Protein AF-A0AA96Z9N8-F1 (afdb_monomer_lite)

Structure (mmCIF, N/CA/C/O backbone):
data_AF-A0AA96Z9N8-F1
#
_entry.id   AF-A0AA96Z9N8-F1
#
loop_
_atom_site.group_PDB
_atom_site.id
_atom_site.type_symbol
_atom_site.label_atom_id
_atom_site.label_alt_id
_atom_site.label_comp_id
_atom_site.label_asym_id
_atom_site.label_entity_id
_atom_site.label_seq_id
_atom_site.pdbx_PDB_ins_code
_atom_site.Cartn_x
_atom_site.Cartn_y
_atom_site.Cartn_z
_atom_site.occupancy
_atom_site.B_iso_or_equiv
_atom_site.auth_seq_id
_atom_site.auth_comp_id
_atom_site.auth_asym_id
_atom_site.auth_atom_id
_atom_site.pdbx_PDB_model_num
ATOM 1 N N . MET A 1 1 ? -7.890 -14.725 8.218 1.00 63.38 1 MET A N 1
ATOM 2 C CA . MET A 1 1 ? -8.027 -13.890 7.006 1.00 63.38 1 MET A CA 1
ATOM 3 C C . MET A 1 1 ? -6.689 -13.925 6.298 1.00 63.38 1 MET A C 1
ATOM 5 O O . MET A 1 1 ? -5.690 -13.870 6.999 1.00 63.38 1 MET A O 1
ATOM 9 N N . ALA A 1 2 ? -6.680 -14.087 4.974 1.00 78.06 2 ALA A N 1
ATOM 10 C CA . ALA A 1 2 ? -5.456 -13.968 4.180 1.00 78.06 2 ALA A CA 1
ATOM 11 C C . ALA A 1 2 ? -4.957 -12.518 4.232 1.00 78.06 2 ALA A C 1
ATOM 13 O O . ALA A 1 2 ? -5.780 -11.595 4.175 1.00 78.06 2 ALA A O 1
ATOM 14 N N . THR A 1 3 ? -3.648 -12.325 4.358 1.00 85.06 3 THR A N 1
ATOM 15 C CA . THR A 1 3 ? -3.051 -10.984 4.379 1.00 85.06 3 THR A CA 1
ATOM 16 C C . THR A 1 3 ? -2.916 -10.497 2.942 1.00 85.06 3 THR A C 1
ATOM 18 O O . THR A 1 3 ? -2.494 -11.256 2.072 1.00 85.06 3 THR A O 1
ATOM 21 N N . LYS A 1 4 ? -3.300 -9.246 2.671 1.00 92.56 4 LYS A N 1
ATOM 22 C CA . LYS A 1 4 ? -3.290 -8.683 1.316 1.00 92.56 4 LYS A CA 1
ATOM 23 C C . LYS A 1 4 ? -2.483 -7.397 1.255 1.00 92.56 4 LYS A C 1
ATOM 25 O O . LYS A 1 4 ? -2.565 -6.571 2.161 1.00 92.56 4 LYS A O 1
ATOM 30 N N . VAL A 1 5 ? -1.743 -7.222 0.164 1.00 93.00 5 VAL A N 1
ATOM 31 C CA . VAL A 1 5 ? -1.056 -5.966 -0.161 1.00 93.00 5 VAL A CA 1
ATOM 32 C C . VAL A 1 5 ? -1.365 -5.612 -1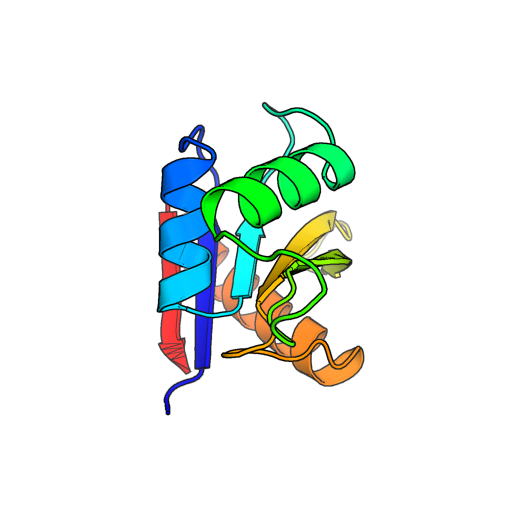.604 1.00 93.00 5 VAL A C 1
ATOM 34 O O . VAL A 1 5 ? -1.020 -6.368 -2.511 1.00 93.00 5 VAL A O 1
ATOM 37 N N . ALA A 1 6 ? -2.003 -4.464 -1.820 1.00 93.69 6 ALA A N 1
ATOM 38 C CA . ALA A 1 6 ? -2.129 -3.909 -3.161 1.00 93.69 6 ALA A CA 1
ATOM 39 C C . ALA A 1 6 ? -0.907 -3.044 -3.472 1.00 93.69 6 ALA A C 1
ATOM 41 O O . ALA A 1 6 ? -0.599 -2.118 -2.725 1.00 93.69 6 ALA A O 1
ATOM 42 N N . VAL A 1 7 ? -0.223 -3.338 -4.570 1.00 92.00 7 VAL A N 1
ATOM 43 C CA . VAL A 1 7 ? 0.855 -2.523 -5.128 1.00 92.00 7 VAL A CA 1
ATOM 44 C C . VAL A 1 7 ? 0.284 -1.739 -6.302 1.00 92.00 7 VAL A C 1
ATOM 46 O O . VAL A 1 7 ? -0.199 -2.323 -7.272 1.00 92.00 7 VAL A O 1
ATOM 49 N N . ILE A 1 8 ? 0.303 -0.415 -6.181 1.00 90.00 8 ILE A N 1
ATOM 50 C CA . ILE A 1 8 ? -0.262 0.526 -7.145 1.00 90.00 8 ILE A CA 1
ATOM 51 C C . ILE A 1 8 ? 0.889 1.328 -7.750 1.00 90.00 8 ILE A C 1
ATOM 53 O O . ILE A 1 8 ? 1.464 2.204 -7.100 1.00 90.00 8 ILE A O 1
ATOM 57 N N . ASN A 1 9 ? 1.191 1.025 -9.008 1.00 84.56 9 ASN A N 1
ATOM 58 C CA . ASN A 1 9 ? 2.185 1.698 -9.838 1.00 84.56 9 ASN A CA 1
ATOM 59 C C . ASN A 1 9 ? 1.495 2.379 -11.034 1.00 84.56 9 ASN A C 1
ATOM 61 O O . ASN A 1 9 ? 1.764 2.072 -12.192 1.00 84.56 9 ASN A O 1
ATOM 65 N N . SER A 1 10 ? 0.498 3.215 -10.746 1.00 80.56 10 SER A N 1
ATOM 66 C CA . SER A 1 10 ? -0.348 3.877 -11.746 1.00 80.56 10 SER A CA 1
ATOM 67 C C . SER A 1 10 ? -1.038 5.112 -11.169 1.00 80.56 10 SER A C 1
ATOM 69 O O . SER A 1 10 ? -1.047 5.328 -9.953 1.00 80.56 10 SER A O 1
ATOM 71 N N . ASP A 1 11 ? -1.666 5.912 -12.031 1.00 80.88 11 ASP A N 1
ATOM 72 C CA . ASP A 1 11 ? -2.347 7.171 -11.692 1.00 80.88 11 ASP A CA 1
ATOM 73 C C . ASP A 1 11 ? -3.805 6.993 -11.207 1.00 80.88 11 ASP A C 1
ATOM 75 O O . ASP A 1 11 ? -4.665 7.832 -11.467 1.00 80.88 11 ASP A O 1
ATOM 79 N N . LEU A 1 12 ? -4.107 5.921 -10.459 1.00 82.94 12 LEU A N 1
ATOM 80 C CA . LEU A 1 12 ? -5.416 5.730 -9.805 1.00 82.94 12 LEU A CA 1
ATOM 81 C C . LEU A 1 12 ? -5.875 6.951 -8.989 1.00 82.94 12 LEU A C 1
ATOM 83 O O . LEU A 1 12 ? -5.089 7.588 -8.296 1.00 82.94 12 LEU A O 1
ATOM 87 N N . SER A 1 13 ? -7.160 7.262 -8.974 1.00 88.62 13 SER A N 1
ATOM 88 C CA . SER A 1 13 ? -7.694 8.341 -8.136 1.00 88.62 13 SER A CA 1
ATOM 89 C C . SER A 1 13 ? -7.504 8.071 -6.631 1.00 88.62 13 SER A C 1
ATOM 91 O O . SER A 1 13 ? -7.334 6.932 -6.188 1.00 88.62 13 SER A O 1
ATOM 93 N N . THR A 1 14 ? -7.568 9.122 -5.805 1.00 88.94 14 THR A N 1
ATOM 94 C CA . THR A 1 14 ? -7.578 8.984 -4.334 1.00 88.94 14 THR A CA 1
ATOM 95 C C . THR A 1 14 ? -8.693 8.044 -3.869 1.00 88.94 14 THR A C 1
ATOM 97 O O . THR A 1 14 ? -8.471 7.215 -2.989 1.00 88.94 14 THR A O 1
ATOM 100 N N . THR A 1 15 ? -9.875 8.145 -4.478 1.00 91.75 15 THR A N 1
ATOM 101 C CA . THR A 1 15 ? -11.038 7.313 -4.160 1.00 91.75 15 THR A CA 1
ATOM 102 C C . THR A 1 15 ? -10.768 5.831 -4.440 1.00 91.75 15 THR A C 1
ATOM 104 O O . THR A 1 15 ? -11.101 4.979 -3.621 1.00 91.75 15 THR A O 1
ATOM 107 N N . GLU A 1 16 ? -10.091 5.501 -5.542 1.00 91.44 16 GLU A N 1
ATOM 108 C CA . GLU A 1 16 ? -9.694 4.118 -5.832 1.00 91.44 16 GLU A CA 1
ATOM 109 C C . GLU A 1 16 ? -8.673 3.592 -4.820 1.00 91.44 16 GLU A C 1
ATOM 111 O O . GLU A 1 16 ? -8.834 2.478 -4.326 1.00 91.44 16 GLU A O 1
ATOM 116 N N . ILE A 1 17 ? -7.676 4.397 -4.436 1.00 91.06 17 ILE A N 1
ATOM 117 C CA . ILE A 1 17 ? -6.724 4.027 -3.372 1.00 91.06 17 ILE A CA 1
ATOM 118 C C . ILE A 1 17 ? -7.456 3.784 -2.050 1.00 91.06 17 ILE A C 1
ATOM 120 O O . ILE A 1 17 ? -7.150 2.818 -1.353 1.00 91.06 17 ILE A O 1
ATOM 124 N N . ALA A 1 18 ? -8.436 4.625 -1.71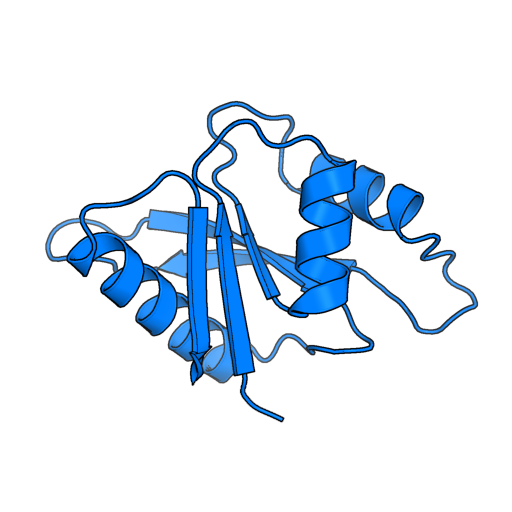3 1.00 92.00 18 ALA A N 1
ATOM 125 C CA . ALA A 1 18 ? -9.259 4.452 -0.525 1.00 92.00 18 ALA A CA 1
ATOM 126 C C . ALA A 1 18 ? -10.022 3.119 -0.560 1.00 92.00 18 ALA A C 1
ATOM 128 O O . ALA A 1 18 ? -9.993 2.384 0.426 1.00 92.00 18 ALA A O 1
ATOM 129 N N . TYR A 1 19 ? -10.629 2.751 -1.692 1.00 92.88 19 TYR A N 1
ATOM 130 C CA . TYR A 1 19 ? -11.283 1.446 -1.834 1.00 92.88 19 TYR A CA 1
ATOM 131 C C . TYR A 1 19 ? -10.304 0.280 -1.694 1.00 92.88 19 TYR A C 1
ATOM 133 O O . TYR A 1 19 ? -10.567 -0.628 -0.910 1.00 92.88 19 TYR A O 1
ATOM 141 N N . GLN A 1 20 ? -9.140 0.339 -2.347 1.00 92.94 20 GLN A N 1
ATOM 142 C CA . GLN A 1 20 ? -8.107 -0.693 -2.191 1.00 92.94 20 GLN A CA 1
ATOM 143 C C . GLN A 1 20 ? -7.665 -0.830 -0.729 1.00 92.94 20 GLN A C 1
ATOM 145 O O . GLN A 1 20 ? -7.520 -1.935 -0.208 1.00 92.94 20 GLN A O 1
ATOM 150 N N . LEU A 1 21 ? -7.499 0.294 -0.036 1.00 91.25 21 LEU A N 1
ATOM 151 C CA . LEU A 1 21 ? -7.095 0.311 1.362 1.00 91.25 21 LEU A CA 1
ATOM 152 C C . LEU A 1 21 ? -8.196 -0.235 2.287 1.00 91.25 21 LEU A C 1
ATOM 154 O O . LEU A 1 21 ? -7.895 -0.969 3.228 1.00 91.25 21 LEU A O 1
ATOM 158 N N . LYS A 1 22 ? -9.465 0.051 1.986 1.00 90.62 22 LYS A N 1
ATOM 159 C CA . LYS A 1 22 ? -10.628 -0.502 2.692 1.00 90.62 22 LYS A CA 1
ATOM 160 C C . LYS A 1 22 ? -10.834 -1.994 2.431 1.00 90.62 22 LYS A C 1
ATOM 162 O O . LYS A 1 22 ? -11.370 -2.673 3.297 1.00 90.62 22 LYS A O 1
ATOM 167 N N . ASP A 1 23 ? -10.409 -2.512 1.285 1.00 90.56 23 ASP A N 1
ATOM 168 C CA . ASP A 1 23 ? -10.589 -3.923 0.929 1.00 90.56 23 ASP A CA 1
ATOM 169 C C . ASP A 1 23 ? -9.408 -4.807 1.359 1.00 90.56 23 ASP A C 1
ATOM 171 O O . ASP A 1 23 ? -9.554 -6.027 1.518 1.00 90.56 23 ASP A O 1
ATOM 175 N N . HIS A 1 24 ? -8.213 -4.227 1.495 1.00 90.19 24 HIS A N 1
ATOM 176 C CA . HIS A 1 24 ? -6.965 -4.981 1.672 1.00 90.19 24 HIS A CA 1
ATOM 177 C C . HIS A 1 24 ? -6.170 -4.588 2.919 1.00 90.19 24 HIS A C 1
ATOM 179 O O . HIS A 1 24 ? -5.316 -5.352 3.362 1.00 90.19 24 HIS A O 1
ATOM 185 N N . GLY A 1 25 ? -6.439 -3.428 3.515 1.00 88.38 25 GLY A N 1
ATOM 186 C CA . GLY A 1 25 ? -5.791 -2.952 4.738 1.00 88.38 25 GLY A CA 1
ATOM 187 C C . GLY A 1 25 ? -4.378 -2.396 4.545 1.00 88.38 25 GLY A C 1
ATOM 188 O O . GLY A 1 25 ? -3.999 -1.494 5.287 1.00 88.38 25 GLY A O 1
ATOM 189 N N . THR A 1 26 ? -3.619 -2.875 3.553 1.00 89.69 26 THR A N 1
ATOM 190 C CA . THR A 1 26 ? -2.272 -2.377 3.220 1.00 89.69 26 THR A CA 1
ATOM 191 C C . THR A 1 26 ? -2.162 -2.061 1.732 1.00 89.69 26 THR A C 1
ATOM 193 O O . THR A 1 26 ? -2.476 -2.901 0.885 1.00 89.69 26 THR A O 1
ATOM 196 N N . VAL A 1 27 ? -1.680 -0.859 1.414 1.00 86.25 27 VAL A N 1
ATOM 197 C CA . VAL A 1 27 ? -1.474 -0.405 0.034 1.00 86.25 27 VAL A CA 1
ATOM 198 C C . VAL A 1 27 ? -0.097 0.232 -0.110 1.00 86.25 27 VAL A C 1
ATOM 200 O O . VAL A 1 27 ? 0.277 1.114 0.661 1.00 86.25 27 VAL A O 1
ATOM 203 N N . VAL A 1 28 ? 0.635 -0.197 -1.129 1.00 88.06 28 VAL A N 1
ATOM 204 C CA . VAL A 1 28 ? 1.890 0.389 -1.590 1.00 88.06 28 VAL A CA 1
ATOM 205 C C . VAL A 1 28 ? 1.581 1.299 -2.773 1.00 88.06 28 VAL A C 1
ATOM 207 O O . VAL A 1 28 ? 0.962 0.851 -3.736 1.00 88.06 28 VAL A O 1
ATOM 210 N N . VAL A 1 29 ? 1.989 2.566 -2.704 1.00 82.12 29 VAL A N 1
ATOM 211 C CA . VAL A 1 29 ? 1.692 3.557 -3.750 1.00 82.12 29 VAL A CA 1
ATOM 212 C C . VAL A 1 29 ? 2.989 4.172 -4.260 1.00 82.12 29 VAL A C 1
ATOM 214 O O . VAL A 1 29 ? 3.765 4.723 -3.471 1.00 82.12 29 VAL A O 1
ATOM 217 N N . ASP A 1 30 ? 3.199 4.130 -5.576 1.00 74.00 30 ASP A N 1
ATOM 218 C CA . ASP A 1 30 ? 4.212 4.972 -6.211 1.00 74.00 30 ASP A CA 1
ATOM 219 C C . ASP A 1 30 ? 3.738 6.437 -6.232 1.00 74.00 30 ASP A C 1
ATOM 221 O O . ASP A 1 30 ? 2.636 6.760 -6.680 1.00 74.00 30 ASP A O 1
ATOM 225 N N . LEU A 1 31 ? 4.566 7.335 -5.696 1.00 66.62 31 LEU A N 1
ATOM 226 C CA . LEU A 1 31 ? 4.259 8.761 -5.573 1.00 66.62 31 LEU A CA 1
ATOM 227 C C . LEU A 1 31 ? 4.987 9.633 -6.591 1.00 66.62 31 LEU A C 1
ATOM 229 O O . LEU A 1 31 ? 4.871 10.855 -6.503 1.00 66.62 31 LEU A O 1
ATOM 233 N N . TYR A 1 32 ? 5.708 9.054 -7.555 1.00 62.31 32 TYR A N 1
ATOM 234 C CA . TYR A 1 32 ? 6.433 9.841 -8.559 1.00 62.31 32 TYR A CA 1
ATOM 235 C C . TYR A 1 32 ? 5.531 10.817 -9.340 1.00 62.31 32 TYR A C 1
ATOM 237 O O . TYR A 1 32 ? 5.994 11.870 -9.775 1.00 62.31 32 TYR A O 1
ATOM 245 N N 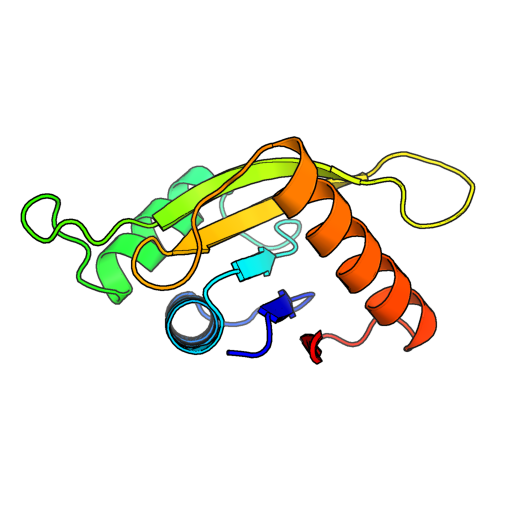. SER A 1 33 ? 4.239 10.504 -9.477 1.00 54.66 33 SER A N 1
ATOM 246 C CA . SER A 1 33 ? 3.246 11.301 -10.210 1.00 54.66 33 SER A CA 1
ATOM 247 C C . SER A 1 33 ? 2.279 12.112 -9.329 1.00 54.66 33 SER A C 1
ATOM 249 O O . SER A 1 33 ? 1.363 12.750 -9.851 1.00 54.66 33 SER A O 1
ATOM 251 N N . ARG A 1 34 ? 2.434 12.112 -7.995 1.00 65.38 34 ARG A N 1
ATOM 252 C CA . ARG A 1 34 ? 1.383 12.565 -7.058 1.00 65.38 34 ARG A CA 1
ATOM 253 C C . ARG A 1 34 ? 1.870 13.563 -6.005 1.00 65.38 34 ARG A C 1
ATOM 255 O O . ARG A 1 34 ? 3.060 13.621 -5.702 1.00 65.38 34 ARG A O 1
ATOM 262 N N . PRO A 1 35 ? 0.945 14.321 -5.377 1.00 64.06 35 PRO A N 1
ATOM 263 C CA . PRO A 1 35 ? 1.252 15.047 -4.151 1.00 64.06 35 PRO A CA 1
ATOM 264 C C . PRO A 1 35 ? 1.868 14.111 -3.099 1.00 64.06 35 PRO A C 1
ATOM 266 O O . PRO A 1 35 ? 1.483 12.948 -2.983 1.00 64.06 35 PRO A O 1
ATOM 269 N N . GLY A 1 36 ? 2.829 14.636 -2.333 1.00 77.75 36 GLY A N 1
ATOM 270 C CA . GLY A 1 36 ? 3.592 13.870 -1.347 1.00 77.75 36 GLY A CA 1
ATOM 271 C C . GLY A 1 36 ? 2.721 13.072 -0.370 1.00 77.75 36 GLY A C 1
ATOM 272 O O . GLY A 1 36 ? 1.577 13.426 -0.082 1.00 77.75 36 GLY A O 1
ATOM 273 N N . ALA A 1 37 ? 3.293 11.998 0.174 1.00 78.38 37 ALA A N 1
ATOM 274 C CA . ALA A 1 37 ? 2.571 10.941 0.882 1.00 78.38 37 ALA A CA 1
ATOM 275 C C . ALA A 1 37 ? 1.663 11.410 2.026 1.00 78.38 37 ALA A C 1
ATOM 277 O O . ALA A 1 37 ? 0.619 10.815 2.285 1.00 78.38 37 ALA A O 1
ATOM 278 N N . HIS A 1 38 ? 2.052 12.494 2.696 1.00 84.06 38 HIS A N 1
ATOM 279 C CA . HIS A 1 38 ? 1.261 13.110 3.750 1.00 84.06 38 HIS A CA 1
ATOM 280 C C . HIS A 1 38 ? -0.097 1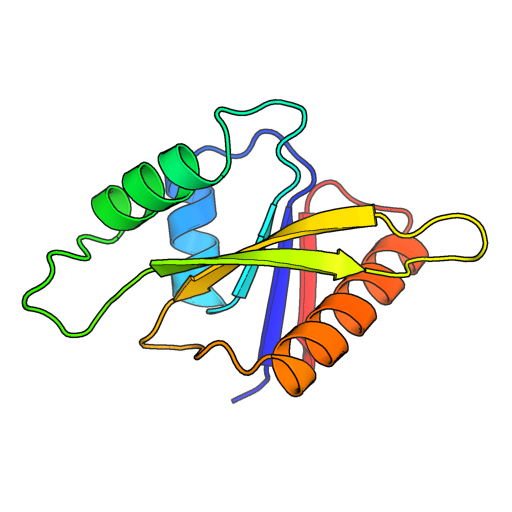3.614 3.238 1.00 84.06 38 HIS A C 1
ATOM 282 O O . HIS A 1 38 ? -1.126 13.244 3.798 1.00 84.06 38 HIS A O 1
ATOM 288 N N . MET A 1 39 ? -0.107 14.370 2.134 1.00 87.75 39 MET A N 1
ATOM 289 C CA . MET A 1 39 ? -1.344 14.862 1.515 1.00 87.75 39 MET A CA 1
ATOM 290 C C . MET A 1 39 ? -2.195 13.707 0.990 1.00 87.75 39 MET A C 1
ATOM 292 O O . MET A 1 39 ? -3.411 13.711 1.159 1.00 87.75 39 MET A O 1
ATOM 296 N N . LEU A 1 40 ? -1.567 12.684 0.394 1.00 87.69 40 LEU A N 1
ATOM 297 C CA . LEU A 1 40 ? -2.294 11.490 -0.035 1.00 87.69 40 LEU A CA 1
ATOM 298 C C . LEU A 1 40 ? -2.991 10.813 1.154 1.00 87.69 40 LEU A C 1
ATOM 300 O O . LEU A 1 40 ? -4.167 10.473 1.061 1.00 87.69 40 LEU A O 1
ATOM 304 N N . ARG A 1 41 ? -2.297 10.667 2.287 1.00 90.94 41 ARG A N 1
ATOM 305 C CA . ARG A 1 41 ? -2.871 10.101 3.512 1.00 90.94 41 ARG A CA 1
ATOM 306 C C . ARG A 1 41 ? -4.046 10.929 4.032 1.00 90.94 41 ARG A C 1
ATOM 308 O O . ARG A 1 41 ? -5.034 10.339 4.466 1.00 90.94 41 ARG A O 1
ATOM 315 N N . GLU A 1 42 ? -3.968 12.258 4.001 1.00 90.12 42 GLU A N 1
ATOM 316 C CA . GLU A 1 42 ? -5.079 13.131 4.404 1.00 90.12 42 GLU A CA 1
ATOM 317 C C . GLU A 1 42 ? -6.289 12.974 3.481 1.00 90.12 42 GLU A C 1
ATOM 319 O O . GLU A 1 42 ? -7.396 12.738 3.967 1.00 90.12 42 GLU A O 1
ATOM 324 N N . HIS A 1 43 ? -6.078 13.010 2.163 1.00 91.06 43 HIS A N 1
ATOM 325 C CA . HIS A 1 43 ? -7.156 12.833 1.192 1.00 91.06 43 HIS A CA 1
ATOM 326 C C . HIS A 1 43 ? -7.812 11.451 1.314 1.00 91.06 43 HIS A C 1
ATOM 328 O O . HIS A 1 43 ? -9.032 11.361 1.397 1.00 91.06 43 HIS A O 1
ATOM 334 N N . VAL A 1 44 ? -7.025 10.375 1.418 1.00 91.25 44 VAL A N 1
ATOM 335 C CA . VAL A 1 44 ? -7.556 9.013 1.607 1.00 91.25 44 VAL A CA 1
ATOM 336 C C . VAL A 1 44 ? -8.296 8.884 2.944 1.00 91.25 44 VAL A C 1
ATOM 338 O O . VAL A 1 44 ? -9.345 8.248 3.004 1.00 91.25 44 VAL A O 1
ATOM 341 N N . SER A 1 45 ? -7.801 9.520 4.014 1.00 91.31 45 SER A N 1
ATOM 342 C CA . SER A 1 45 ? -8.499 9.536 5.312 1.00 91.31 45 SER A CA 1
ATOM 343 C C . SER A 1 45 ? -9.868 10.218 5.208 1.00 91.31 45 SER A C 1
ATOM 345 O O . SER A 1 45 ? -10.831 9.742 5.811 1.00 91.31 45 SER A O 1
ATOM 347 N N . ALA A 1 46 ? -9.959 11.315 4.446 1.00 90.62 46 ALA A N 1
ATOM 348 C CA . ALA A 1 46 ? -11.210 12.027 4.205 1.00 90.62 46 ALA A CA 1
ATOM 349 C C . ALA A 1 46 ? -12.198 11.181 3.384 1.00 90.62 46 ALA A C 1
ATOM 351 O O . ALA A 1 46 ? -13.352 11.050 3.789 1.00 90.62 46 ALA A O 1
ATOM 352 N N . GLU A 1 47 ? -11.734 10.540 2.305 1.00 92.12 47 GLU A N 1
ATOM 353 C CA . GLU A 1 47 ? -12.545 9.632 1.473 1.00 92.12 47 GLU A CA 1
ATOM 354 C C . GLU A 1 47 ? -13.102 8.445 2.275 1.00 92.12 47 GLU A C 1
ATOM 356 O O . GLU A 1 47 ? -14.246 8.032 2.085 1.00 92.12 47 GLU A O 1
ATOM 361 N N . LEU A 1 48 ? -12.318 7.910 3.215 1.00 90.19 48 LEU A N 1
ATOM 362 C CA . LEU A 1 48 ? -12.743 6.812 4.088 1.00 90.19 48 LEU A CA 1
ATOM 363 C C . LEU A 1 48 ? -13.634 7.253 5.254 1.00 90.19 48 LEU A C 1
ATOM 365 O O . LEU A 1 48 ? -14.095 6.404 6.016 1.00 90.19 48 LEU A O 1
ATOM 369 N N . GLY A 1 49 ? -13.872 8.554 5.433 1.00 88.56 49 GLY A N 1
ATOM 370 C CA . GLY A 1 49 ? -14.633 9.065 6.571 1.00 88.56 49 GLY A CA 1
ATOM 371 C C . GLY A 1 49 ? -13.953 8.806 7.920 1.00 88.56 49 GLY A C 1
ATOM 372 O O . GLY A 1 49 ? -14.634 8.776 8.949 1.00 88.56 49 GLY A O 1
ATOM 373 N N . CYS A 1 50 ? -12.623 8.638 7.932 1.00 83.50 50 CYS A N 1
ATOM 374 C CA . CYS A 1 50 ? -11.807 8.461 9.136 1.00 83.50 50 CYS A CA 1
ATOM 375 C C . CYS A 1 50 ? -11.721 9.784 9.910 1.00 83.50 50 CYS A C 1
ATOM 377 O O . CYS A 1 50 ? -10.686 10.450 9.962 1.00 83.50 50 CYS A O 1
ATOM 379 N N . SER A 1 51 ? -12.844 10.204 10.485 1.00 67.00 51 SER A N 1
ATOM 380 C CA . SER A 1 51 ? -12.883 11.275 11.473 1.00 67.00 51 SER A CA 1
ATOM 381 C C . SER A 1 51 ? -12.420 10.691 12.809 1.00 67.00 51 SER A C 1
ATOM 383 O O . SER A 1 51 ? -12.840 9.598 13.192 1.00 67.00 51 SER A O 1
ATOM 385 N N . GLY A 1 52 ? -11.510 11.388 13.501 1.00 61.31 52 GLY A N 1
ATOM 386 C CA . GLY A 1 52 ? -10.725 10.873 14.638 1.00 61.31 52 GLY A CA 1
ATOM 387 C C . GLY A 1 52 ? -11.499 10.365 15.868 1.00 61.31 52 GLY A C 1
ATOM 388 O O . GLY A 1 52 ? -10.880 10.042 16.875 1.00 61.31 52 GLY A O 1
ATOM 389 N N . SER A 1 53 ? -12.828 10.287 15.812 1.00 62.97 53 SER A N 1
ATOM 390 C CA . SER A 1 53 ? -13.718 9.722 16.830 1.00 62.97 53 SER A CA 1
ATOM 391 C C . SER A 1 53 ? -13.995 8.221 16.669 1.00 62.97 53 SER A C 1
ATOM 393 O O . SER A 1 53 ? -14.507 7.607 17.602 1.00 62.97 53 SER A O 1
ATOM 395 N N . THR A 1 54 ? -13.692 7.624 15.512 1.00 65.12 54 THR A N 1
ATOM 396 C CA . THR A 1 54 ? -14.160 6.270 15.145 1.00 65.12 54 THR A CA 1
ATOM 397 C C . THR A 1 54 ? -13.184 5.136 15.478 1.00 65.12 54 THR A C 1
ATOM 399 O O . THR A 1 54 ? -13.578 3.977 15.442 1.00 65.12 54 THR A O 1
ATOM 402 N N . GLY A 1 55 ? -11.928 5.438 15.832 1.00 72.38 55 GLY A N 1
ATOM 403 C CA . GLY A 1 55 ? -10.861 4.430 15.982 1.00 72.38 55 GLY A CA 1
ATOM 404 C C . GLY A 1 55 ? -10.270 3.950 14.645 1.00 72.38 55 GLY A C 1
ATOM 405 O O . GLY A 1 55 ? -9.186 3.361 14.612 1.00 72.38 55 GLY A O 1
ATOM 406 N N . ASP A 1 56 ? -10.937 4.285 13.543 1.00 86.44 56 ASP A N 1
ATOM 407 C CA . ASP A 1 56 ? -10.482 4.095 12.176 1.00 86.44 56 ASP A CA 1
ATOM 408 C C . ASP A 1 56 ? -9.489 5.196 11.798 1.00 86.44 56 ASP A C 1
ATOM 410 O O . ASP A 1 56 ? -9.727 6.393 11.980 1.00 86.44 56 ASP A O 1
ATOM 414 N N . SER A 1 57 ? -8.345 4.792 11.267 1.00 89.56 57 SER A N 1
ATOM 415 C CA . SER A 1 57 ? -7.275 5.700 10.894 1.00 89.56 57 SER A CA 1
ATOM 416 C C . SER A 1 57 ? -6.451 5.121 9.760 1.00 89.56 57 SER A C 1
ATOM 418 O O . SER A 1 57 ? -6.279 3.907 9.645 1.00 89.56 57 SER A O 1
ATOM 420 N N . VAL A 1 58 ? -5.921 6.018 8.936 1.00 90.69 58 VAL A N 1
ATOM 421 C CA . VAL A 1 58 ? -4.920 5.685 7.929 1.00 90.69 58 VAL A CA 1
ATOM 422 C C . VAL A 1 58 ? -3.564 6.138 8.446 1.00 90.69 58 VAL A C 1
ATOM 424 O O . VAL A 1 58 ? -3.351 7.337 8.662 1.00 90.69 58 VAL A O 1
ATOM 427 N N . SER A 1 59 ? -2.648 5.195 8.652 1.00 90.69 59 SER A N 1
ATOM 428 C CA . SER A 1 59 ? -1.242 5.504 8.896 1.00 90.69 59 SER A CA 1
ATOM 429 C C . SER A 1 59 ? -0.461 5.475 7.588 1.00 90.69 59 SER A C 1
ATOM 431 O O . SER A 1 59 ? -0.848 4.834 6.612 1.00 90.69 59 SER A O 1
ATOM 433 N N . TYR A 1 60 ? 0.641 6.215 7.567 1.00 90.44 60 TYR A N 1
ATOM 434 C CA . TYR A 1 60 ? 1.552 6.290 6.438 1.00 90.44 60 TYR A CA 1
ATOM 435 C C . TYR A 1 60 ? 2.973 6.047 6.937 1.00 90.44 60 TYR A C 1
ATOM 437 O O . TYR A 1 60 ? 3.386 6.630 7.944 1.00 90.44 60 TYR A O 1
ATOM 445 N N . HIS A 1 61 ? 3.714 5.213 6.212 1.00 90.25 61 HIS A N 1
ATOM 446 C CA . HIS A 1 61 ? 5.112 4.920 6.482 1.00 90.25 61 HIS A CA 1
ATOM 447 C C . HIS A 1 61 ? 5.915 4.933 5.183 1.00 90.25 61 HIS A C 1
ATOM 449 O O . HIS A 1 61 ? 5.500 4.363 4.175 1.00 90.25 61 HIS A O 1
ATOM 455 N N . GLN A 1 62 ? 7.087 5.562 5.231 1.00 87.25 62 GLN A N 1
ATOM 456 C CA . GLN A 1 62 ? 8.109 5.393 4.209 1.00 87.25 62 GLN A CA 1
ATOM 457 C C . GLN A 1 62 ? 8.985 4.211 4.619 1.00 87.25 62 GLN A C 1
ATOM 459 O O . GLN A 1 62 ? 9.606 4.238 5.685 1.00 87.25 62 GLN A O 1
ATOM 464 N N . LEU A 1 63 ? 8.989 3.157 3.814 1.00 86.81 63 LEU A N 1
ATOM 465 C CA . LEU A 1 63 ? 9.765 1.954 4.076 1.00 86.81 63 LEU A CA 1
ATOM 466 C C . LEU A 1 63 ? 10.960 1.905 3.133 1.00 86.81 63 LEU A C 1
ATOM 468 O O . LEU A 1 63 ? 10.824 2.132 1.936 1.00 86.81 63 LEU A O 1
ATOM 472 N N . GLU A 1 64 ? 12.124 1.599 3.691 1.00 84.44 64 GLU A N 1
ATOM 473 C CA . GLU A 1 64 ? 13.293 1.196 2.921 1.00 84.44 64 GLU A CA 1
ATOM 474 C C . GLU A 1 64 ? 13.086 -0.255 2.487 1.00 84.44 64 GLU A C 1
ATOM 476 O O . GLU A 1 64 ? 12.977 -1.135 3.344 1.00 84.44 64 GLU A O 1
ATOM 481 N N . ILE A 1 65 ? 12.974 -0.482 1.180 1.00 79.88 65 ILE A N 1
ATOM 482 C CA . ILE A 1 65 ? 12.704 -1.794 0.593 1.00 79.88 65 ILE A CA 1
ATOM 483 C C . ILE A 1 65 ? 13.853 -2.160 -0.341 1.00 79.88 65 ILE A C 1
ATOM 485 O O . ILE A 1 65 ? 14.213 -1.400 -1.244 1.00 79.88 65 ILE A O 1
ATOM 489 N N . TRP A 1 66 ? 14.399 -3.354 -0.132 1.00 73.00 66 TRP A N 1
ATOM 490 C CA . TRP A 1 66 ? 15.401 -3.966 -0.996 1.00 73.00 66 TRP A CA 1
ATOM 491 C C . TRP A 1 66 ? 14.679 -4.868 -2.000 1.00 73.00 66 TRP A C 1
ATOM 493 O O . TRP A 1 66 ? 14.402 -6.030 -1.717 1.00 73.00 66 TRP A O 1
ATOM 503 N N . ALA A 1 67 ? 14.295 -4.301 -3.143 1.00 64.38 67 ALA A N 1
ATOM 504 C CA . ALA A 1 67 ? 13.725 -5.048 -4.260 1.00 64.38 67 ALA A CA 1
ATOM 505 C C . ALA A 1 67 ? 14.810 -5.206 -5.341 1.00 64.38 67 ALA A C 1
ATOM 507 O O . ALA A 1 67 ? 15.286 -4.211 -5.890 1.00 64.38 67 ALA A O 1
ATOM 508 N N . GLY A 1 68 ? 15.257 -6.441 -5.588 1.00 63.59 68 GLY A N 1
ATOM 509 C CA . GLY A 1 68 ? 16.372 -6.736 -6.498 1.00 63.59 68 GLY A CA 1
ATOM 510 C C . GLY A 1 68 ? 17.766 -6.402 -5.939 1.00 63.59 68 GLY A C 1
ATOM 511 O O . GLY A 1 68 ? 17.934 -6.207 -4.736 1.00 63.59 68 GLY A O 1
ATOM 512 N N . ASP A 1 69 ? 18.773 -6.377 -6.824 1.00 57.78 69 ASP A N 1
ATOM 513 C CA . ASP A 1 69 ? 20.187 -6.474 -6.421 1.00 57.78 69 ASP A CA 1
ATOM 514 C C . ASP A 1 69 ? 20.930 -5.146 -6.177 1.00 57.78 69 ASP A C 1
ATOM 516 O O . ASP A 1 69 ? 21.953 -5.184 -5.502 1.00 57.78 69 ASP A O 1
ATOM 520 N N . ASP A 1 70 ? 20.465 -3.977 -6.645 1.00 59.38 70 ASP A N 1
ATOM 521 C CA . ASP A 1 70 ? 21.406 -2.841 -6.768 1.00 59.38 70 ASP A CA 1
ATOM 522 C C . ASP A 1 70 ? 21.082 -1.526 -6.033 1.00 59.38 70 ASP A C 1
ATOM 524 O O . ASP A 1 70 ? 21.982 -0.689 -5.929 1.00 59.38 70 ASP A O 1
ATOM 528 N N . MET A 1 71 ? 19.892 -1.299 -5.449 1.00 59.72 71 MET A N 1
ATOM 529 C CA . MET A 1 71 ? 19.716 -0.148 -4.534 1.00 59.72 71 MET A CA 1
ATOM 530 C C . MET A 1 71 ? 18.439 -0.205 -3.677 1.00 59.72 71 MET A C 1
ATOM 532 O O . MET A 1 71 ? 17.370 -0.504 -4.216 1.00 59.72 71 MET A O 1
ATOM 536 N N . PRO A 1 72 ? 18.492 0.161 -2.377 1.00 68.19 72 PRO A N 1
ATOM 537 C CA . PRO A 1 72 ? 17.283 0.328 -1.579 1.00 68.19 72 PRO A CA 1
ATOM 538 C C . PRO A 1 72 ? 16.413 1.444 -2.162 1.00 68.19 72 PRO A C 1
ATOM 540 O O . PRO A 1 72 ? 16.879 2.557 -2.421 1.00 68.19 72 PRO A O 1
ATOM 543 N N . SER A 1 73 ? 15.130 1.144 -2.344 1.00 74.31 73 SER A N 1
ATOM 544 C CA . SER A 1 73 ? 14.123 2.117 -2.758 1.00 74.31 73 SER A CA 1
ATOM 545 C C . SER A 1 73 ? 13.263 2.498 -1.561 1.00 74.31 73 SER A C 1
ATOM 547 O O . SER A 1 73 ? 12.790 1.641 -0.815 1.00 74.31 73 SER A O 1
ATOM 549 N N . TRP A 1 74 ? 13.053 3.800 -1.365 1.00 79.31 74 TRP A N 1
ATOM 550 C CA . TRP A 1 74 ? 12.135 4.299 -0.347 1.00 79.31 74 TRP A CA 1
ATOM 551 C C . TRP A 1 74 ? 10.719 4.330 -0.907 1.00 79.31 74 TRP A C 1
ATOM 553 O O . TRP A 1 74 ? 10.416 5.125 -1.796 1.00 79.31 74 TRP A O 1
ATOM 563 N N . ILE A 1 75 ? 9.850 3.483 -0.367 1.00 84.31 75 ILE A N 1
ATOM 564 C CA . ILE A 1 75 ? 8.495 3.279 -0.871 1.00 84.31 75 ILE A CA 1
ATOM 565 C C . ILE A 1 75 ? 7.474 3.763 0.153 1.00 84.31 75 ILE A C 1
ATOM 567 O O . ILE A 1 75 ? 7.633 3.591 1.361 1.00 84.31 75 ILE A O 1
ATOM 571 N N . ASN A 1 76 ? 6.408 4.385 -0.340 1.00 87.75 76 ASN A N 1
ATOM 572 C CA . ASN A 1 76 ? 5.328 4.909 0.479 1.00 87.75 76 ASN A CA 1
ATOM 573 C C . ASN A 1 76 ? 4.246 3.847 0.675 1.00 87.75 76 ASN A C 1
ATOM 575 O O . ASN A 1 76 ? 3.729 3.294 -0.296 1.00 87.75 76 ASN A O 1
ATOM 579 N N . VAL A 1 77 ? 3.891 3.585 1.932 1.00 90.88 77 VAL A N 1
ATOM 580 C CA . VAL A 1 77 ? 2.916 2.552 2.294 1.00 90.88 77 VAL A CA 1
ATOM 581 C C . VAL A 1 77 ? 1.857 3.132 3.220 1.00 90.88 77 VAL A C 1
ATOM 583 O O . VAL A 1 77 ? 2.174 3.818 4.196 1.00 90.88 77 VAL A O 1
ATOM 586 N N . LEU A 1 78 ? 0.596 2.850 2.906 1.00 92.69 78 LEU A N 1
ATOM 587 C CA . LEU A 1 78 ? -0.571 3.212 3.701 1.00 92.69 78 LEU A CA 1
ATOM 588 C C . LEU A 1 78 ? -1.136 1.971 4.398 1.00 92.69 78 LEU A C 1
ATOM 590 O O . LEU A 1 78 ? -1.237 0.907 3.785 1.00 92.69 78 LEU A O 1
ATOM 594 N N . PHE A 1 79 ? -1.541 2.129 5.658 1.00 92.12 79 PHE A N 1
ATOM 595 C CA . PHE A 1 79 ? -2.203 1.090 6.452 1.00 92.12 79 PHE A CA 1
ATOM 596 C C . PHE A 1 79 ? -3.512 1.622 7.024 1.00 92.12 79 PHE A C 1
ATOM 598 O O . PHE A 1 79 ? -3.553 2.760 7.490 1.00 92.12 79 PHE A O 1
ATOM 605 N N . TYR A 1 80 ? -4.562 0.804 7.027 1.00 92.19 80 TYR A N 1
ATOM 606 C CA . TYR A 1 80 ? -5.875 1.171 7.562 1.00 92.19 80 TYR A CA 1
ATOM 607 C C . TYR A 1 80 ? -6.246 0.336 8.788 1.00 92.19 80 TYR A C 1
ATOM 609 O O . TYR A 1 80 ? -6.373 -0.888 8.711 1.00 92.19 80 TYR A O 1
ATOM 617 N N . SER A 1 81 ? -6.419 1.018 9.925 1.00 87.44 81 SER A N 1
ATOM 618 C CA . SER A 1 81 ? -6.431 0.422 11.270 1.00 87.44 81 SER A CA 1
ATOM 619 C C . SER A 1 81 ? -7.529 -0.602 11.587 1.00 87.44 81 SER A C 1
ATOM 621 O O . SER A 1 81 ? -7.289 -1.416 12.479 1.00 87.44 81 SER A O 1
ATOM 623 N N . PRO A 1 82 ? -8.681 -0.668 10.895 1.00 84.38 82 PRO A N 1
ATOM 624 C CA . PRO A 1 82 ? -9.629 -1.766 11.105 1.00 84.38 82 PRO A CA 1
ATOM 625 C C . PRO A 1 82 ? -9.159 -3.103 10.527 1.00 84.38 82 PRO A C 1
ATOM 627 O O . PRO A 1 82 ? -9.683 -4.148 10.907 1.00 84.38 82 PRO A O 1
ATOM 630 N N . LEU A 1 83 ? -8.199 -3.082 9.596 1.00 86.81 83 LEU A N 1
ATOM 631 C CA . LEU A 1 83 ? -7.777 -4.260 8.830 1.00 86.81 83 LEU A CA 1
ATOM 632 C C . LEU A 1 83 ? -6.296 -4.584 8.979 1.00 86.81 83 LEU A C 1
ATOM 634 O O . LEU A 1 83 ? -5.918 -5.753 8.930 1.00 86.81 83 LEU A O 1
ATOM 638 N N . ALA A 1 84 ? -5.459 -3.566 9.155 1.00 86.12 84 ALA A N 1
ATOM 639 C CA . ALA A 1 84 ? -4.027 -3.725 9.302 1.00 86.12 84 ALA A CA 1
ATOM 640 C C . ALA A 1 84 ? -3.468 -2.709 10.297 1.00 86.12 84 ALA A C 1
ATOM 642 O O . ALA A 1 84 ? -3.808 -1.527 10.284 1.00 86.12 84 ALA A O 1
ATOM 643 N N . ILE A 1 85 ? -2.555 -3.179 11.141 1.00 87.31 85 ILE A N 1
ATOM 644 C CA . ILE A 1 85 ? -1.780 -2.344 12.055 1.00 87.31 85 ILE A CA 1
ATOM 645 C C . ILE A 1 85 ? -0.326 -2.407 11.605 1.00 87.31 85 ILE A C 1
ATOM 647 O O . ILE A 1 85 ? 0.200 -3.485 11.318 1.00 87.31 85 ILE A O 1
ATOM 651 N N . TYR A 1 86 ? 0.333 -1.251 11.551 1.00 88.19 86 TYR A N 1
ATOM 652 C CA . TYR A 1 86 ? 1.748 -1.199 11.222 1.00 88.19 86 TYR A CA 1
ATOM 653 C C . TYR A 1 86 ? 2.600 -1.772 12.361 1.00 88.19 86 TYR A C 1
ATOM 655 O O . TYR A 1 86 ? 2.655 -1.226 13.466 1.00 88.19 86 TYR A O 1
ATOM 663 N N . HIS A 1 87 ? 3.318 -2.850 12.061 1.00 90.12 87 HIS A N 1
ATOM 664 C CA . HIS A 1 87 ? 4.348 -3.428 12.914 1.00 90.12 87 HIS A CA 1
ATOM 665 C C . HIS A 1 87 ? 5.690 -3.341 12.180 1.00 90.12 87 HIS A C 1
ATOM 667 O O . HIS A 1 87 ? 5.837 -3.997 11.151 1.00 90.12 87 HIS A O 1
ATOM 673 N N . PRO A 1 88 ? 6.698 -2.602 12.688 1.00 87.75 88 PRO A N 1
ATOM 674 C CA . PRO A 1 88 ? 7.861 -2.204 11.890 1.00 87.75 88 PRO A CA 1
ATOM 675 C C . PRO A 1 88 ? 8.558 -3.331 11.125 1.00 87.75 88 PRO A C 1
ATOM 677 O O . PRO A 1 88 ? 8.875 -3.171 9.953 1.00 87.75 88 PRO A O 1
ATOM 680 N N . ARG A 1 89 ? 8.774 -4.478 11.778 1.00 89.88 89 ARG A N 1
ATOM 681 C CA . ARG A 1 89 ? 9.420 -5.638 11.156 1.00 89.88 89 ARG A CA 1
ATOM 682 C C . ARG A 1 89 ? 8.454 -6.428 10.274 1.00 89.88 89 ARG A C 1
ATOM 684 O O . ARG A 1 89 ? 8.707 -6.592 9.093 1.00 89.88 89 ARG A O 1
ATOM 691 N N . ALA A 1 90 ? 7.319 -6.855 10.827 1.00 89.62 90 ALA A N 1
ATOM 692 C CA . ALA A 1 90 ? 6.373 -7.711 10.111 1.00 89.62 90 ALA A CA 1
ATOM 693 C C . ALA A 1 90 ? 5.763 -7.028 8.874 1.00 89.62 90 ALA A C 1
ATOM 695 O O . ALA A 1 90 ? 5.632 -7.655 7.828 1.00 89.62 90 ALA A O 1
ATOM 696 N N . SER A 1 91 ? 5.424 -5.739 8.973 1.00 89.56 91 SER A N 1
ATOM 697 C CA . SER A 1 91 ? 4.903 -4.961 7.849 1.00 89.56 91 SER A CA 1
ATOM 698 C C . SER A 1 91 ? 5.964 -4.724 6.776 1.00 89.56 91 SER A C 1
ATOM 700 O O . SER A 1 91 ? 5.625 -4.758 5.598 1.00 89.56 91 SER A O 1
ATOM 702 N N . ARG A 1 92 ? 7.237 -4.528 7.153 1.00 90.12 92 ARG A N 1
ATOM 703 C CA . ARG A 1 92 ? 8.337 -4.432 6.185 1.00 90.12 92 ARG A CA 1
ATOM 704 C C . ARG A 1 92 ? 8.531 -5.751 5.449 1.00 90.12 92 ARG A C 1
ATOM 706 O O . ARG A 1 92 ? 8.463 -5.748 4.228 1.00 90.12 92 ARG A O 1
ATOM 713 N N . ASP A 1 93 ? 8.665 -6.858 6.179 1.00 90.19 93 ASP A N 1
ATOM 714 C CA . ASP A 1 93 ? 8.863 -8.186 5.587 1.00 90.19 93 ASP A CA 1
ATOM 715 C C . ASP A 1 93 ? 7.711 -8.542 4.622 1.00 90.19 93 ASP A C 1
ATOM 717 O O . ASP A 1 93 ? 7.929 -9.134 3.566 1.00 90.19 93 ASP A O 1
ATOM 721 N N . LEU A 1 94 ? 6.469 -8.184 4.975 1.00 90.75 94 LEU A N 1
ATOM 722 C CA . LEU A 1 94 ? 5.288 -8.375 4.128 1.00 90.75 94 LEU A CA 1
ATOM 723 C C . LEU A 1 94 ? 5.357 -7.538 2.840 1.00 90.75 94 LEU A C 1
ATOM 725 O O . LEU A 1 94 ? 5.113 -8.059 1.752 1.00 90.75 94 LEU A O 1
ATOM 729 N N . VAL A 1 95 ? 5.682 -6.248 2.958 1.00 90.88 95 VAL A N 1
ATOM 730 C CA . VAL A 1 95 ? 5.797 -5.345 1.804 1.00 90.88 95 VAL A CA 1
ATOM 731 C C . VAL A 1 95 ? 6.954 -5.768 0.897 1.00 90.88 95 VAL A C 1
ATOM 733 O O . VAL A 1 95 ? 6.782 -5.773 -0.317 1.00 90.88 95 VAL A O 1
ATOM 736 N N . GLU A 1 96 ? 8.092 -6.190 1.451 1.00 90.88 96 GLU A N 1
ATOM 737 C CA . GLU A 1 96 ? 9.228 -6.721 0.683 1.00 90.88 96 GLU A CA 1
ATOM 738 C C . GLU A 1 96 ? 8.827 -7.941 -0.158 1.00 90.88 96 GLU A C 1
ATOM 740 O O . GLU A 1 96 ? 9.125 -7.988 -1.355 1.00 90.88 96 GLU A O 1
ATOM 745 N N . ARG A 1 97 ? 8.089 -8.901 0.423 1.00 91.12 97 ARG A N 1
ATOM 746 C CA . ARG A 1 97 ? 7.560 -10.056 -0.326 1.00 91.12 97 ARG A CA 1
ATOM 747 C C . ARG A 1 97 ? 6.592 -9.631 -1.429 1.00 91.12 97 ARG A C 1
ATOM 749 O O . ARG A 1 97 ? 6.724 -10.104 -2.556 1.00 91.12 97 ARG A O 1
ATOM 756 N N . ALA A 1 98 ? 5.663 -8.722 -1.130 1.00 92.25 98 ALA A N 1
ATOM 757 C CA . ALA A 1 98 ? 4.705 -8.216 -2.113 1.00 92.25 98 ALA A CA 1
ATOM 758 C C . ALA A 1 98 ? 5.401 -7.504 -3.285 1.00 92.25 98 ALA A C 1
ATOM 760 O O . ALA A 1 98 ? 5.064 -7.751 -4.441 1.00 92.25 98 ALA A O 1
ATOM 761 N N . MET A 1 99 ? 6.405 -6.673 -2.994 1.00 90.25 99 MET A N 1
ATOM 762 C CA . MET A 1 99 ? 7.210 -5.980 -4.001 1.00 90.25 99 MET A CA 1
ATOM 763 C C . MET A 1 99 ? 8.045 -6.956 -4.834 1.00 90.25 99 MET A C 1
ATOM 765 O O . MET A 1 99 ? 8.073 -6.839 -6.054 1.00 90.25 99 MET A O 1
ATOM 769 N N . THR A 1 100 ? 8.657 -7.961 -4.204 1.00 90.56 100 THR A N 1
ATOM 770 C CA . THR A 1 100 ? 9.421 -9.003 -4.911 1.00 90.56 100 THR A CA 1
ATOM 771 C C . THR A 1 100 ? 8.534 -9.769 -5.895 1.00 90.56 100 THR A C 1
ATOM 773 O O . THR A 1 100 ? 8.922 -10.001 -7.040 1.00 90.56 100 THR A O 1
ATOM 776 N N . GLU A 1 101 ? 7.324 -10.151 -5.481 1.00 91.88 101 GLU A N 1
ATOM 777 C CA . GLU A 1 101 ? 6.370 -10.821 -6.369 1.00 91.88 101 GLU A CA 1
ATOM 778 C C . GLU A 1 101 ? 5.856 -9.889 -7.473 1.00 91.88 101 GLU A C 1
ATOM 780 O O . GLU A 1 101 ? 5.763 -10.303 -8.627 1.00 91.88 101 GLU A O 1
ATOM 785 N N . TRP A 1 102 ? 5.596 -8.617 -7.172 1.00 92.00 102 TRP A N 1
ATOM 786 C CA . TRP A 1 102 ? 5.237 -7.618 -8.180 1.00 92.00 102 TRP A CA 1
ATOM 787 C C . TRP A 1 102 ? 6.315 -7.477 -9.268 1.00 92.00 102 TRP A C 1
ATOM 789 O O . TRP A 1 102 ? 5.998 -7.478 -10.461 1.00 92.00 102 TRP A O 1
ATOM 799 N N . GLU A 1 103 ? 7.594 -7.437 -8.883 1.00 88.88 103 GLU A N 1
ATOM 800 C CA . GLU A 1 103 ? 8.712 -7.402 -9.831 1.00 88.88 103 GLU A CA 1
ATOM 801 C C . GLU A 1 103 ? 8.794 -8.667 -10.685 1.00 88.88 103 GLU A C 1
ATOM 803 O O . GLU A 1 103 ? 8.943 -8.576 -11.907 1.00 88.88 103 GLU A O 1
ATOM 808 N N . ARG A 1 104 ? 8.629 -9.845 -10.069 1.00 91.00 104 ARG A N 1
ATOM 809 C CA . ARG A 1 104 ? 8.581 -11.137 -10.778 1.00 91.00 104 ARG A CA 1
ATOM 810 C C . ARG A 1 104 ? 7.459 -11.197 -11.812 1.00 91.00 104 ARG A C 1
ATOM 812 O O . ARG A 1 104 ? 7.599 -11.887 -12.818 1.00 91.00 104 ARG A O 1
ATOM 819 N N . ASN A 1 105 ? 6.379 -10.449 -11.593 1.00 91.88 105 ASN A N 1
ATOM 820 C CA . ASN A 1 105 ? 5.232 -10.357 -12.494 1.00 91.88 105 ASN A CA 1
ATOM 821 C C . ASN A 1 105 ? 5.360 -9.232 -13.539 1.00 91.88 105 ASN A C 1
ATOM 823 O O . ASN A 1 105 ? 4.357 -8.801 -14.099 1.00 91.88 105 ASN A O 1
ATOM 827 N N . ALA A 1 106 ? 6.584 -8.779 -13.834 1.00 90.62 106 ALA A N 1
ATOM 828 C CA . ALA A 1 106 ? 6.876 -7.728 -14.812 1.00 90.62 106 ALA A CA 1
ATOM 829 C C . ALA A 1 106 ? 6.301 -6.346 -14.450 1.00 90.62 106 ALA A C 1
ATOM 831 O O . ALA A 1 106 ? 6.026 -5.538 -15.337 1.00 90.62 106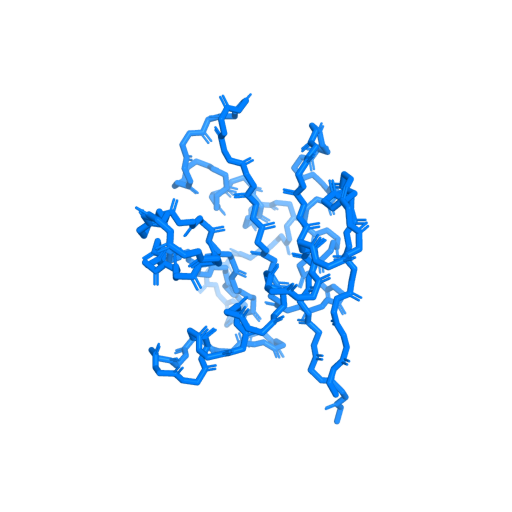 ALA A O 1
ATOM 832 N N . ARG A 1 107 ? 6.181 -6.056 -13.147 1.00 89.25 107 ARG A N 1
ATOM 833 C CA . ARG A 1 107 ? 5.850 -4.726 -12.612 1.00 89.25 107 ARG A CA 1
ATOM 834 C C . ARG A 1 107 ? 4.550 -4.134 -13.189 1.00 89.25 107 ARG A C 1
ATOM 836 O O . ARG A 1 107 ? 4.572 -3.017 -13.710 1.00 89.25 107 ARG A O 1
ATOM 843 N N . PRO A 1 108 ? 3.412 -4.850 -13.119 1.00 90.44 108 PRO A N 1
ATOM 844 C CA . PRO A 1 108 ? 2.149 -4.335 -13.636 1.00 90.44 108 PRO A CA 1
ATOM 845 C C . PRO A 1 108 ? 1.719 -3.068 -12.880 1.00 90.44 108 PRO A C 1
ATOM 847 O O . PRO A 1 108 ? 2.093 -2.848 -11.728 1.00 90.44 108 PRO A O 1
ATOM 850 N N . GLU A 1 109 ? 0.882 -2.253 -13.517 1.00 89.50 109 GLU A N 1
ATOM 851 C CA . GLU A 1 109 ? 0.322 -1.016 -12.948 1.00 89.50 109 GLU A CA 1
ATOM 852 C C . GLU A 1 109 ? -0.474 -1.230 -11.649 1.00 89.50 109 GLU A C 1
ATOM 854 O O . GLU A 1 109 ? -0.553 -0.342 -10.796 1.00 89.50 109 GLU A O 1
ATOM 859 N N . TYR A 1 110 ? -1.059 -2.417 -11.502 1.00 91.62 110 TYR A N 1
ATOM 860 C CA . TYR A 1 110 ? -1.760 -2.876 -10.313 1.00 91.62 110 TYR A CA 1
ATOM 861 C C . TYR A 1 110 ? -1.402 -4.338 -10.047 1.00 91.62 110 TYR A C 1
ATOM 863 O O . TYR A 1 110 ? -1.423 -5.169 -10.960 1.00 91.62 110 TYR A O 1
ATOM 871 N N . PHE A 1 111 ? -1.114 -4.665 -8.792 1.00 93.50 111 PHE A N 1
ATOM 872 C CA . PHE A 1 111 ? -0.834 -6.027 -8.355 1.00 93.50 111 PHE A CA 1
ATOM 873 C C . PHE A 1 111 ? -1.387 -6.278 -6.963 1.00 93.50 111 PHE A C 1
ATOM 875 O O . PHE A 1 111 ? -1.208 -5.464 -6.062 1.00 93.50 111 PHE A O 1
ATOM 882 N N . LEU A 1 112 ? -2.030 -7.428 -6.780 1.00 95.50 112 LEU A N 1
ATOM 883 C CA . LEU A 1 112 ? -2.544 -7.853 -5.487 1.00 95.50 112 LEU A CA 1
ATOM 884 C C . LEU A 1 112 ? -1.753 -9.063 -4.999 1.00 95.50 112 LEU A C 1
ATOM 886 O O . LEU A 1 112 ? -1.910 -10.169 -5.513 1.00 95.50 112 LEU A O 1
ATOM 890 N N . TYR A 1 113 ? -0.935 -8.848 -3.975 1.00 94.75 113 TYR A N 1
ATOM 891 C CA . TYR A 1 113 ? -0.283 -9.920 -3.237 1.00 94.75 113 TYR A CA 1
ATOM 892 C C . TYR A 1 113 ? -1.251 -10.502 -2.202 1.00 94.75 113 TYR A C 1
ATOM 894 O O . TYR A 1 113 ? -1.918 -9.748 -1.486 1.00 94.75 113 TYR A O 1
ATOM 902 N N . VAL A 1 114 ? -1.323 -11.832 -2.117 1.00 93.56 114 VAL A N 1
ATOM 903 C CA . VAL A 1 114 ? -2.158 -12.567 -1.157 1.00 93.56 114 VAL A CA 1
ATOM 904 C C . VAL A 1 114 ? -1.309 -13.655 -0.500 1.00 93.56 114 VAL A C 1
ATOM 906 O O . VAL A 1 114 ? -0.761 -14.499 -1.208 1.00 93.56 114 VAL A O 1
ATOM 909 N N . GLU A 1 115 ? -1.225 -13.627 0.832 1.00 85.56 115 GLU A N 1
ATOM 910 C CA . GLU A 1 115 ? -0.562 -14.637 1.679 1.00 85.56 115 GLU A CA 1
ATOM 911 C C . GLU A 1 115 ? -1.581 -15.500 2.436 1.00 85.56 115 GLU A C 1
ATOM 913 O O . GLU A 1 115 ? -2.532 -14.928 3.031 1.00 85.56 115 GLU A O 1
#

Sequence (115 aa):
MATKVAVINSDLSTTEIAYQLKDHGTVVVDLYSRPGAHMLREHVSAELGCSGSTGDSVSYHQLEIWAGDDMPSWINVLFYSPLAIYHPRASRDLVERAMTEWERNARPEYFLYVE

Radius of gyration: 13.3 Å; chains: 1; bounding box: 36×30×32 Å

pLDDT: mean 84.74, std 9.95, range [54.66, 95.5]

Foldseek 3Di:
DWAKEKEAQDDDDLLVVLVCCVVHQKYWYDPPPHDDLVVSQVSSCVSNVVDVPPQWGKDKDFDQEDADDDGTDTIIMIGIRVRDDDDPPVVRVVVNVQSNVCVVVVNDNIDMDID

Secondary structure (DSSP, 8-state):
---EEEEE-S---HHHHHHHHHHHEEEEE--TTSS-HHHHHHHHHHHTT--TTSS--EEEEEEEE--SSS--E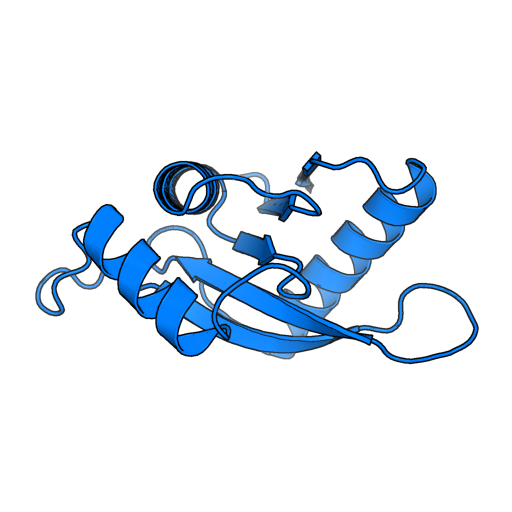EEEEEEETTT----HHHHHHHHHHHHHHHHHTT--SEEEEE-